Protein AF-A0A1D2U761-F1 (afdb_monomer_lite)

Foldseek 3Di:
DDQDFDDDPQKGWGADPPDPDPDAAPQKDWALAQPFDDDLVVLVAPFDKGKTFIARNVPRGTTIMIGTNDPVSSVSCVVPDDGD

Sequence (84 aa):
MVTHAFIAHGYTLYPSPHSAHRTVFEFHVFVPHPYALIDLPSFALQGRARLFAAHRVADGKMGQLVSFELEADRVRFEQRFTPD

pLDDT: mean 86.52, std 10.92, range [46.22, 95.5]

Secondary structure (DSSP, 8-state):
-----EEETTEEEE--TT----PPPSEEEEES-TT----GGGG--SS-EEEEEEEETTTTEEEEEEEESSHHHHHHHHHH----

Structure (mmCIF, N/CA/C/O backbone):
data_AF-A0A1D2U761-F1
#
_entry.id   AF-A0A1D2U761-F1
#
loop_
_atom_site.group_PDB
_atom_site.id
_atom_site.type_symbol
_atom_site.label_atom_id
_atom_site.label_alt_id
_atom_site.label_comp_id
_atom_site.label_asym_id
_atom_site.label_entity_id
_atom_site.label_seq_id
_atom_site.pdbx_PDB_ins_code
_atom_site.Cartn_x
_atom_site.Cartn_y
_atom_site.Cartn_z
_atom_site.occupancy
_atom_site.B_iso_or_equiv
_atom_site.auth_seq_id
_atom_site.auth_comp_id
_atom_site.auth_asym_id
_atom_site.auth_atom_id
_atom_site.pdbx_PDB_model_num
ATOM 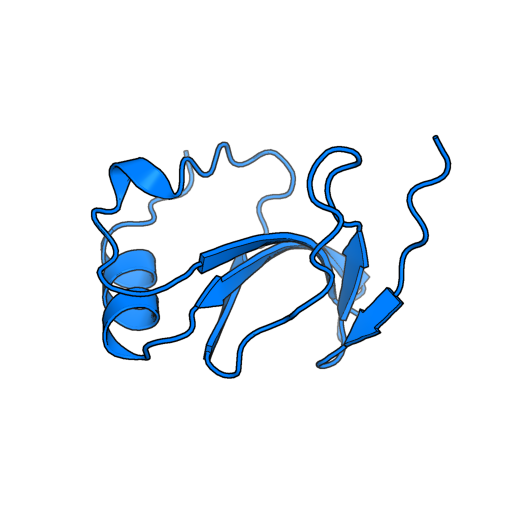1 N N . MET A 1 1 ? 16.205 16.350 -9.274 1.00 46.22 1 MET A N 1
ATOM 2 C CA . MET A 1 1 ? 16.557 15.439 -8.162 1.00 46.22 1 MET A CA 1
ATOM 3 C C . MET A 1 1 ? 16.334 14.017 -8.654 1.00 46.22 1 MET A C 1
ATOM 5 O O . MET A 1 1 ? 15.259 13.758 -9.176 1.00 46.22 1 MET A O 1
ATOM 9 N N . VAL A 1 2 ? 17.340 13.137 -8.598 1.00 50.06 2 VAL A N 1
ATOM 10 C CA . VAL A 1 2 ? 17.192 11.741 -9.049 1.00 50.06 2 VAL A CA 1
ATOM 11 C C . VAL A 1 2 ? 16.445 10.959 -7.971 1.00 50.06 2 VAL A C 1
ATOM 13 O O . VAL A 1 2 ? 16.982 10.683 -6.899 1.00 50.06 2 VAL A O 1
ATOM 16 N N . THR A 1 3 ? 15.199 10.597 -8.253 1.00 59.16 3 THR A N 1
ATOM 17 C CA . THR A 1 3 ? 14.488 9.569 -7.493 1.00 59.16 3 THR A CA 1
ATOM 18 C C . THR A 1 3 ? 15.128 8.221 -7.821 1.00 59.16 3 THR A C 1
ATOM 20 O O . THR A 1 3 ? 14.954 7.709 -8.923 1.00 59.16 3 THR A O 1
ATOM 23 N N . HIS A 1 4 ? 15.885 7.634 -6.889 1.00 76.56 4 HIS A N 1
ATOM 24 C CA . HIS A 1 4 ? 16.337 6.250 -7.048 1.00 76.56 4 HIS A CA 1
ATOM 25 C C . HIS A 1 4 ? 15.183 5.309 -6.719 1.00 76.56 4 HIS A C 1
ATOM 27 O O . HIS A 1 4 ? 14.694 5.296 -5.585 1.00 76.56 4 HIS A O 1
ATOM 33 N N . ALA A 1 5 ? 14.784 4.517 -7.709 1.00 85.94 5 ALA A N 1
ATOM 34 C CA . ALA A 1 5 ? 13.914 3.378 -7.488 1.00 85.94 5 ALA A CA 1
ATOM 35 C C . ALA A 1 5 ? 14.615 2.342 -6.597 1.00 85.94 5 ALA A C 1
ATOM 37 O O . ALA A 1 5 ? 15.843 2.217 -6.624 1.00 85.94 5 ALA A O 1
ATOM 38 N N . PHE A 1 6 ? 13.845 1.596 -5.816 1.00 89.31 6 PHE A N 1
ATOM 39 C CA . PHE A 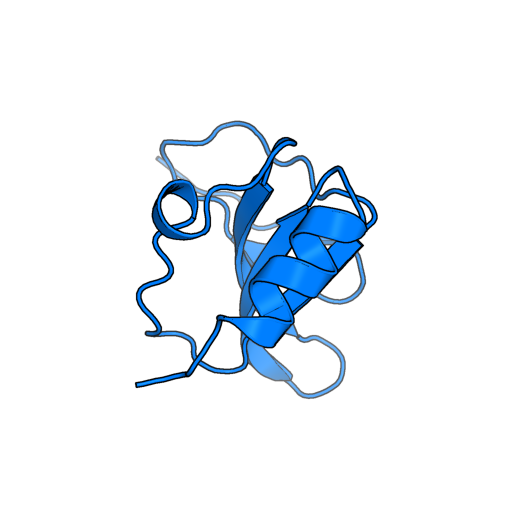1 6 ? 14.354 0.493 -5.004 1.00 89.31 6 PHE A CA 1
ATOM 40 C C . PHE A 1 6 ? 13.383 -0.683 -5.052 1.00 89.31 6 PHE A C 1
ATOM 42 O O . PHE A 1 6 ? 12.201 -0.502 -5.330 1.00 89.31 6 PHE A O 1
ATOM 49 N N . ILE A 1 7 ? 13.883 -1.893 -4.819 1.00 90.12 7 ILE A N 1
ATOM 50 C CA . ILE A 1 7 ? 13.070 -3.110 -4.877 1.00 90.12 7 ILE A CA 1
ATOM 51 C C . ILE A 1 7 ? 12.712 -3.529 -3.453 1.00 90.12 7 ILE A C 1
ATOM 53 O O . ILE A 1 7 ? 13.596 -3.639 -2.606 1.00 90.12 7 ILE A O 1
ATOM 57 N N . ALA A 1 8 ? 11.429 -3.768 -3.193 1.00 89.94 8 ALA A N 1
ATOM 58 C CA . ALA A 1 8 ? 10.934 -4.273 -1.916 1.00 89.94 8 ALA A CA 1
ATOM 59 C C . ALA A 1 8 ? 9.648 -5.080 -2.128 1.00 89.94 8 ALA A C 1
ATOM 61 O O . ALA A 1 8 ? 8.835 -4.727 -2.977 1.00 89.94 8 ALA A O 1
ATOM 62 N N . HIS A 1 9 ? 9.457 -6.163 -1.367 1.00 88.69 9 HIS A N 1
ATOM 63 C CA . HIS A 1 9 ? 8.239 -6.995 -1.388 1.00 88.69 9 HIS A CA 1
ATOM 64 C C . HIS A 1 9 ? 7.800 -7.484 -2.788 1.00 88.69 9 HIS A C 1
ATOM 66 O O . HIS A 1 9 ? 6.619 -7.702 -3.030 1.00 88.69 9 HIS A O 1
ATOM 72 N N . GLY A 1 10 ? 8.740 -7.654 -3.728 1.00 90.00 10 GLY A N 1
ATOM 73 C CA . GLY A 1 10 ? 8.426 -8.046 -5.111 1.00 90.00 10 GLY A CA 1
ATOM 74 C C . GLY A 1 10 ? 7.935 -6.899 -6.004 1.00 90.00 10 GLY A C 1
ATOM 75 O O . GLY A 1 10 ? 7.401 -7.148 -7.086 1.00 90.00 10 GLY A O 1
ATOM 76 N N . TYR A 1 11 ? 8.133 -5.651 -5.578 1.00 92.81 11 TYR A N 1
ATOM 77 C CA . TYR A 1 11 ? 7.822 -4.448 -6.340 1.00 92.81 11 TYR A CA 1
ATOM 78 C C . TYR A 1 11 ? 9.079 -3.615 -6.576 1.00 92.81 11 TYR A C 1
ATOM 80 O O . TYR A 1 11 ? 9.900 -3.455 -5.673 1.00 92.81 11 TYR A O 1
ATOM 88 N N . THR A 1 12 ? 9.199 -3.016 -7.758 1.00 93.06 12 THR A N 1
ATOM 89 C CA . THR A 1 12 ? 10.093 -1.870 -7.961 1.00 93.06 12 THR A CA 1
ATOM 90 C C . THR A 1 12 ? 9.325 -0.609 -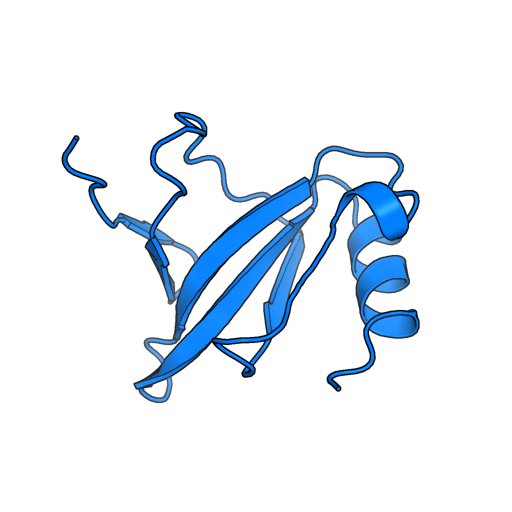7.591 1.00 93.06 12 THR A C 1
ATOM 92 O O . THR A 1 12 ? 8.321 -0.289 -8.225 1.00 93.06 12 THR A O 1
ATOM 95 N N . LEU A 1 13 ? 9.774 0.085 -6.549 1.00 92.00 13 LEU A N 1
ATOM 96 C CA . LEU A 1 13 ? 9.116 1.247 -5.966 1.00 92.00 13 LEU A CA 1
ATOM 97 C C . LEU A 1 13 ? 9.834 2.535 -6.335 1.00 92.00 13 LEU A C 1
ATOM 99 O O . LEU A 1 13 ? 11.061 2.632 -6.260 1.00 92.00 13 LEU A O 1
ATOM 103 N N . TYR A 1 14 ? 9.041 3.545 -6.670 1.00 88.38 14 TYR A N 1
ATOM 104 C CA . TYR A 1 14 ? 9.493 4.872 -7.057 1.00 88.38 14 TYR A CA 1
ATOM 105 C C . TYR A 1 14 ? 8.958 5.878 -6.027 1.00 88.38 14 TYR A C 1
ATOM 107 O O . TYR A 1 14 ? 7.768 6.208 -6.048 1.00 88.38 14 TYR A O 1
ATOM 115 N N . PRO A 1 15 ? 9.796 6.332 -5.076 1.00 82.38 15 PRO A N 1
ATOM 116 C CA . PRO A 1 15 ? 9.369 7.286 -4.060 1.00 82.38 15 PRO A CA 1
ATOM 117 C C . PRO A 1 15 ? 9.179 8.687 -4.647 1.00 82.38 15 PRO A C 1
ATOM 119 O O . PRO A 1 15 ? 9.913 9.116 -5.537 1.00 82.38 15 PRO A O 1
ATOM 122 N N . SER A 1 16 ? 8.219 9.440 -4.116 1.00 73.19 16 SER A N 1
ATOM 123 C CA . SER A 1 16 ? 8.047 10.842 -4.501 1.00 73.19 16 SER A CA 1
ATOM 124 C C . SER A 1 16 ? 9.307 11.653 -4.165 1.00 73.19 16 SER A C 1
ATOM 126 O O . SER A 1 16 ? 9.856 11.491 -3.073 1.00 73.19 16 SER A O 1
ATOM 128 N N . PRO A 1 17 ? 9.748 12.579 -5.039 1.00 65.81 17 PRO A N 1
ATOM 129 C CA . PRO A 1 17 ? 10.991 13.340 -4.858 1.00 65.81 17 PRO A CA 1
ATOM 130 C C . PRO A 1 17 ? 11.024 14.176 -3.568 1.00 65.81 17 PRO A C 1
ATOM 132 O O . PRO A 1 17 ? 12.097 14.494 -3.068 1.00 65.81 17 PRO A O 1
ATOM 135 N N . HIS A 1 18 ? 9.855 14.493 -3.005 1.00 62.94 18 HIS A N 1
ATOM 136 C CA . HIS A 1 18 ? 9.708 15.248 -1.758 1.00 62.94 18 HIS A CA 1
ATOM 137 C C . HIS A 1 18 ? 9.667 14.374 -0.495 1.00 62.94 18 HIS A C 1
ATOM 139 O O . HIS A 1 18 ? 9.785 14.890 0.612 1.00 62.94 18 HIS A O 1
ATOM 145 N N . SER A 1 19 ? 9.498 13.056 -0.629 1.00 58.69 19 SER A N 1
ATOM 146 C CA . SER A 1 19 ? 9.458 12.123 0.500 1.00 58.69 19 SER A CA 1
ATOM 147 C C . SER A 1 19 ? 10.740 11.300 0.523 1.00 58.69 19 SER A C 1
ATOM 149 O O . SER A 1 19 ? 10.836 10.244 -0.092 1.00 58.69 19 SER A O 1
ATOM 151 N N . ALA A 1 20 ? 11.736 11.774 1.275 1.00 57.47 20 ALA A N 1
ATOM 152 C CA . ALA A 1 20 ? 12.996 11.056 1.497 1.00 57.47 20 ALA A CA 1
ATOM 153 C C . ALA A 1 20 ? 12.815 9.722 2.257 1.00 57.47 20 ALA A C 1
ATOM 155 O O . ALA A 1 20 ? 13.737 8.910 2.335 1.00 57.47 20 ALA A O 1
ATOM 156 N N . HIS A 1 21 ? 11.627 9.478 2.814 1.00 66.31 21 HIS A N 1
ATOM 157 C CA . HIS A 1 21 ? 11.300 8.258 3.538 1.00 66.31 21 HIS A CA 1
ATOM 158 C C . HIS A 1 21 ? 10.994 7.112 2.566 1.00 66.31 21 HIS A C 1
ATOM 160 O O . HIS A 1 21 ? 9.883 6.993 2.057 1.00 66.31 21 HIS A O 1
ATOM 166 N N . ARG A 1 22 ? 11.988 6.244 2.350 1.00 77.44 22 ARG A N 1
ATOM 167 C CA . ARG A 1 22 ? 11.883 4.994 1.567 1.00 77.44 22 ARG A CA 1
ATOM 168 C C . ARG A 1 22 ? 11.376 3.803 2.389 1.00 77.44 22 ARG A C 1
ATOM 170 O O . ARG A 1 22 ? 11.602 2.654 2.027 1.00 77.44 22 ARG A O 1
ATOM 177 N N . THR A 1 23 ? 10.744 4.068 3.526 1.00 86.50 23 THR A N 1
ATOM 178 C CA . THR A 1 23 ? 10.235 3.021 4.413 1.00 86.50 23 THR A CA 1
ATOM 179 C C . THR A 1 23 ? 8.945 2.460 3.838 1.00 86.50 23 THR A C 1
ATOM 181 O O . THR A 1 23 ? 7.963 3.188 3.702 1.00 86.50 23 THR A O 1
ATOM 184 N N . VAL A 1 24 ? 8.965 1.171 3.517 1.00 89.88 24 VAL A N 1
ATOM 185 C CA . VAL A 1 24 ? 7.771 0.386 3.204 1.00 89.88 24 VAL A CA 1
ATOM 186 C C . VAL A 1 24 ? 7.355 -0.307 4.490 1.00 89.88 24 VAL A C 1
ATOM 188 O O . VAL A 1 24 ? 8.184 -0.941 5.141 1.00 89.88 24 VAL A O 1
ATOM 191 N N . PHE A 1 25 ? 6.103 -0.123 4.891 1.00 92.00 25 PHE A N 1
ATOM 192 C CA . PHE A 1 25 ? 5.567 -0.783 6.076 1.00 92.00 25 PHE A CA 1
ATOM 193 C C . PHE A 1 25 ? 5.136 -2.226 5.785 1.00 92.00 25 PHE A C 1
ATOM 195 O O . PHE A 1 25 ? 4.975 -2.615 4.628 1.00 92.00 25 PHE A O 1
ATOM 202 N N . GLU A 1 26 ? 4.936 -3.002 6.852 1.00 91.56 26 GLU A N 1
ATOM 203 C CA . GLU A 1 26 ? 4.551 -4.415 6.793 1.00 91.56 26 GLU A CA 1
ATOM 204 C C . GLU A 1 26 ? 3.262 -4.628 5.990 1.00 91.56 26 GLU A C 1
ATOM 206 O O . GLU A 1 26 ? 3.235 -5.415 5.039 1.00 91.56 26 GLU A O 1
ATOM 211 N N . PHE A 1 27 ? 2.214 -3.868 6.312 1.00 94.94 27 PHE A N 1
ATOM 212 C CA . PHE A 1 27 ? 0.932 -3.955 5.626 1.00 94.94 27 PHE A CA 1
ATOM 213 C C . PHE A 1 27 ? 0.968 -3.119 4.354 1.00 94.94 27 PHE A C 1
ATOM 215 O O . PHE A 1 27 ? 1.281 -1.933 4.387 1.00 94.94 27 PHE A O 1
ATOM 222 N N . HIS A 1 28 ? 0.636 -3.715 3.214 1.00 94.06 28 HIS A N 1
ATOM 223 C CA . HIS A 1 28 ? 0.650 -3.008 1.941 1.00 94.06 28 HIS A CA 1
ATOM 224 C C . HIS A 1 28 ? -0.404 -3.542 0.974 1.00 94.06 28 HIS A C 1
ATOM 226 O O . HIS A 1 28 ? -0.774 -4.713 1.021 1.00 94.06 28 HIS A O 1
ATOM 232 N N . VAL A 1 29 ? -0.879 -2.665 0.093 1.00 94.25 29 VAL A N 1
ATOM 233 C CA . VAL A 1 29 ? -1.902 -2.943 -0.919 1.00 94.25 29 VAL A CA 1
ATOM 234 C C . VAL A 1 29 ? -1.392 -2.452 -2.261 1.00 94.25 29 VAL A C 1
ATOM 236 O O . VAL A 1 29 ? -0.995 -1.292 -2.406 1.00 94.25 29 VAL A O 1
ATOM 239 N N . PHE A 1 30 ? -1.402 -3.344 -3.249 1.00 93.75 30 PHE A N 1
ATOM 240 C CA . PHE A 1 30 ? -1.105 -2.990 -4.629 1.00 93.75 30 PHE A CA 1
ATOM 241 C C . PHE A 1 30 ? -2.382 -2.542 -5.334 1.00 93.75 30 PHE A C 1
ATOM 243 O O . PHE A 1 30 ? -3.345 -3.298 -5.440 1.00 93.75 30 PHE A O 1
ATOM 250 N N . VAL A 1 31 ? -2.354 -1.323 -5.854 1.00 92.69 31 VAL A N 1
ATOM 251 C CA . VAL A 1 31 ? -3.431 -0.711 -6.618 1.00 92.69 31 VAL A CA 1
ATOM 252 C C . VAL A 1 31 ? -3.048 -0.766 -8.101 1.00 92.69 31 VAL A C 1
ATOM 254 O O . VAL A 1 31 ? -2.159 -0.021 -8.524 1.00 92.69 31 VAL A O 1
ATOM 257 N N . PRO A 1 32 ? -3.690 -1.616 -8.926 1.00 92.00 32 PRO A N 1
ATOM 258 C CA . PRO A 1 32 ? -3.373 -1.777 -10.350 1.00 92.00 32 PRO A CA 1
ATOM 259 C C . PRO A 1 32 ? -3.912 -0.624 -11.223 1.00 92.00 32 PRO A C 1
ATOM 261 O O . PRO A 1 32 ? -4.305 -0.838 -12.366 1.00 92.00 32 PRO A O 1
ATOM 264 N N . HIS A 1 33 ? -3.940 0.595 -10.684 1.00 87.75 33 HIS A N 1
ATOM 265 C CA . HIS A 1 33 ? -4.416 1.808 -11.342 1.00 87.75 33 HIS A CA 1
ATOM 266 C C . HIS A 1 33 ? -3.308 2.868 -11.247 1.00 87.75 33 HIS A C 1
ATOM 268 O O . HIS A 1 33 ? -3.253 3.613 -10.272 1.00 87.75 33 HIS A O 1
ATOM 274 N N . PRO A 1 34 ? -2.377 2.931 -12.217 1.00 84.06 34 PRO A N 1
ATOM 275 C CA . PRO A 1 34 ? -1.187 3.783 -12.115 1.00 84.06 34 PRO A CA 1
ATOM 276 C C . PRO A 1 34 ? -1.505 5.282 -12.035 1.00 84.06 34 PRO A C 1
ATOM 278 O O . PRO A 1 34 ? -0.708 6.045 -11.494 1.00 84.06 34 PRO A O 1
ATOM 281 N N . TYR A 1 35 ? -2.666 5.694 -12.547 1.00 83.31 35 TYR A N 1
ATOM 282 C CA . TYR A 1 35 ? -3.134 7.080 -12.542 1.00 83.31 35 TYR A CA 1
ATOM 283 C C . TYR A 1 35 ? -4.201 7.361 -11.478 1.00 83.31 35 TYR A C 1
ATOM 285 O O . TYR A 1 35 ? -4.756 8.456 -11.469 1.00 83.31 35 TYR A O 1
ATOM 293 N N . ALA A 1 36 ? -4.495 6.405 -10.586 1.00 85.75 36 ALA A N 1
ATOM 294 C CA . ALA A 1 36 ? -5.428 6.659 -9.497 1.00 85.75 36 ALA A CA 1
ATOM 295 C C . ALA A 1 36 ? -4.888 7.778 -8.594 1.00 85.75 36 ALA A C 1
ATOM 297 O O . ALA A 1 36 ? -3.730 7.776 -8.160 1.00 85.75 36 ALA A O 1
ATOM 298 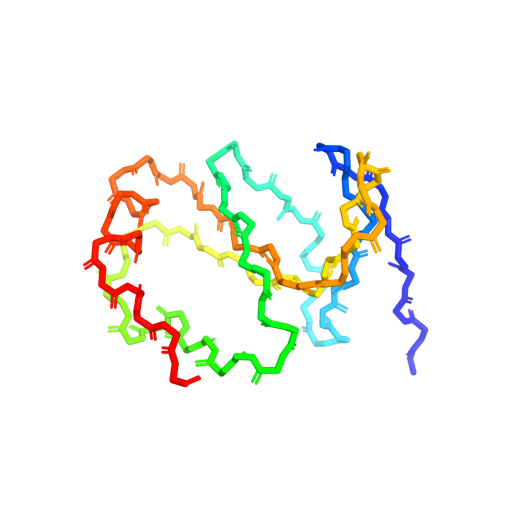N N . LEU A 1 37 ? -5.744 8.758 -8.316 1.00 84.88 37 LEU A N 1
ATOM 299 C CA . LEU A 1 37 ? -5.445 9.821 -7.369 1.00 84.88 37 LEU A CA 1
ATOM 300 C C . LEU A 1 37 ? -5.783 9.323 -5.965 1.00 84.88 37 LEU A C 1
ATOM 302 O O . LEU A 1 37 ? -6.931 9.355 -5.533 1.00 84.88 37 LEU A O 1
ATOM 306 N N . ILE A 1 38 ? -4.765 8.837 -5.257 1.00 87.06 38 ILE A N 1
ATOM 307 C CA . ILE A 1 38 ? -4.901 8.375 -3.876 1.00 87.06 38 ILE A CA 1
ATOM 308 C C . ILE A 1 38 ? -4.501 9.506 -2.930 1.00 87.06 38 ILE A C 1
ATOM 310 O O . ILE A 1 38 ? -3.316 9.742 -2.690 1.00 87.06 38 ILE A O 1
ATOM 314 N N . ASP A 1 39 ? -5.496 10.172 -2.350 1.00 87.25 39 ASP A N 1
ATOM 315 C CA . ASP A 1 39 ? -5.280 11.106 -1.247 1.00 87.25 39 ASP A CA 1
ATOM 316 C C . ASP A 1 39 ? -5.317 10.361 0.096 1.00 87.25 39 ASP A C 1
ATOM 318 O O . ASP A 1 39 ? -6.380 10.128 0.667 1.00 87.25 39 ASP A O 1
ATOM 322 N N . LEU A 1 40 ? -4.148 9.950 0.602 1.00 86.19 40 LEU A N 1
ATOM 323 C CA . LEU A 1 40 ? -4.042 9.214 1.874 1.00 86.19 40 LEU A CA 1
ATOM 324 C C . LEU A 1 40 ? -4.713 9.919 3.073 1.00 86.19 40 LEU A C 1
ATOM 326 O O . LEU A 1 40 ? -5.379 9.225 3.846 1.00 86.19 40 LEU A O 1
ATOM 330 N N . PRO A 1 41 ? -4.586 11.253 3.254 1.00 85.94 41 PRO A N 1
ATOM 331 C CA . PRO A 1 41 ? -5.264 11.972 4.334 1.00 85.94 41 PRO A CA 1
ATOM 332 C C . PRO A 1 41 ? -6.789 11.792 4.340 1.00 85.94 41 PRO A C 1
ATOM 334 O O . PRO A 1 41 ? -7.378 11.657 5.415 1.00 85.94 41 PRO A O 1
ATOM 337 N N . SER A 1 42 ? -7.429 11.703 3.169 1.00 87.88 42 SER A N 1
ATOM 338 C CA . SER A 1 42 ? -8.883 11.508 3.049 1.00 87.88 42 SER A CA 1
ATOM 339 C C . SER A 1 42 ? -9.391 10.183 3.632 1.00 87.88 42 SER A C 1
ATOM 341 O O . SER A 1 42 ? -10.569 10.066 3.979 1.00 87.88 42 SER A O 1
ATOM 343 N N . PHE A 1 43 ? -8.529 9.177 3.815 1.00 87.44 43 PHE A N 1
ATOM 344 C CA . PHE A 1 43 ? -8.932 7.885 4.384 1.00 87.44 43 PHE A CA 1
ATOM 345 C C . PHE A 1 43 ? -9.029 7.891 5.918 1.00 87.44 43 PHE A C 1
ATOM 347 O O . PHE A 1 43 ? -9.511 6.907 6.492 1.00 87.44 43 PHE A O 1
ATOM 354 N N . ALA A 1 44 ? -8.641 8.992 6.581 1.00 88.19 44 ALA A N 1
ATOM 355 C CA . ALA A 1 44 ? -8.611 9.130 8.041 1.00 88.19 44 ALA A CA 1
ATOM 356 C C . ALA A 1 44 ? -7.948 7.909 8.710 1.00 88.19 44 ALA A C 1
ATOM 358 O O . ALA A 1 44 ? -8.560 7.213 9.525 1.00 88.19 44 ALA A O 1
ATOM 359 N N . LEU A 1 45 ? -6.721 7.626 8.261 1.00 91.31 45 LEU A N 1
ATOM 360 C CA . LEU A 1 45 ? -5.851 6.565 8.766 1.00 91.31 45 LEU A CA 1
ATOM 361 C C . LEU A 1 45 ? -5.289 6.968 10.137 1.00 91.31 45 LEU A C 1
ATOM 363 O O . LEU A 1 45 ? -5.039 8.150 10.376 1.00 91.31 45 LEU A O 1
ATOM 367 N N . GLN A 1 46 ? -5.110 6.004 11.037 1.00 92.00 46 GLN A N 1
ATOM 368 C CA . GLN A 1 46 ? -4.625 6.254 12.401 1.00 92.00 46 GLN A CA 1
ATOM 369 C C . GLN A 1 46 ? -3.096 6.250 12.488 1.00 92.00 46 GLN A C 1
ATOM 371 O O . GLN A 1 46 ? -2.504 7.038 13.225 1.00 92.00 46 GLN A O 1
ATOM 376 N N . GLY A 1 47 ? -2.460 5.349 11.748 1.00 91.00 47 GLY A N 1
ATOM 377 C CA . GLY A 1 47 ? -1.020 5.185 11.672 1.00 91.00 47 GLY A CA 1
ATOM 378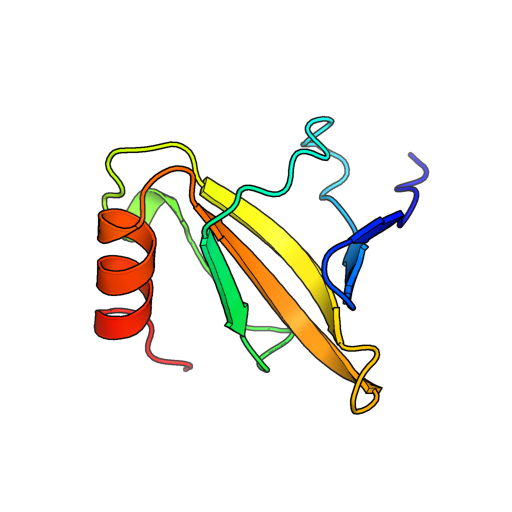 C C . GLY A 1 47 ? -0.399 5.937 10.501 1.00 91.00 47 GLY A C 1
ATOM 379 O O . GLY A 1 47 ? -1.032 6.708 9.775 1.00 91.00 47 GLY A O 1
ATOM 380 N N . ARG A 1 48 ? 0.898 5.696 10.299 1.00 91.31 48 ARG A N 1
ATOM 381 C CA . ARG A 1 48 ? 1.613 6.227 9.139 1.00 91.31 48 ARG A CA 1
ATOM 382 C C . ARG A 1 48 ? 1.283 5.396 7.907 1.00 91.31 48 ARG A C 1
ATOM 384 O O . ARG A 1 48 ? 1.314 4.169 7.941 1.00 91.31 48 ARG A O 1
ATOM 391 N N . ALA A 1 49 ? 1.049 6.084 6.797 1.00 91.62 49 ALA A N 1
ATOM 392 C CA . ALA A 1 49 ? 0.914 5.469 5.488 1.00 91.62 49 ALA A CA 1
ATOM 393 C C . ALA A 1 49 ? 1.846 6.143 4.480 1.00 91.62 49 ALA A C 1
ATOM 395 O O . ALA A 1 49 ? 2.190 7.322 4.611 1.00 91.62 49 ALA A O 1
ATOM 396 N N . ARG A 1 50 ? 2.283 5.384 3.476 1.00 90.62 50 ARG A N 1
ATOM 397 C CA . ARG A 1 50 ? 3.127 5.872 2.380 1.00 90.62 50 ARG A CA 1
ATOM 398 C C . ARG A 1 50 ? 2.610 5.349 1.055 1.00 90.62 50 ARG A C 1
ATOM 400 O O . ARG A 1 50 ? 2.284 4.172 0.943 1.00 90.62 50 ARG A O 1
ATOM 407 N N . LEU A 1 51 ? 2.593 6.234 0.067 1.00 90.19 51 LEU A N 1
ATOM 408 C CA . LEU A 1 51 ? 2.232 5.940 -1.311 1.00 90.19 51 LEU A CA 1
ATOM 409 C C . LEU A 1 51 ? 3.500 5.932 -2.165 1.00 90.19 51 LEU A C 1
ATOM 411 O O . LEU A 1 51 ? 4.312 6.856 -2.092 1.00 90.19 51 LEU A O 1
ATOM 415 N N . PHE A 1 52 ? 3.632 4.908 -2.995 1.00 90.69 52 PHE A N 1
ATOM 416 C CA . PHE A 1 52 ? 4.704 4.766 -3.968 1.00 90.69 52 PHE A CA 1
ATOM 417 C C . PHE A 1 52 ? 4.098 4.463 -5.334 1.00 90.69 52 PHE A C 1
ATOM 419 O O . PHE A 1 52 ? 3.139 3.699 -5.428 1.00 90.69 52 PHE A O 1
ATOM 426 N N . ALA A 1 53 ? 4.686 4.990 -6.405 1.00 90.94 53 ALA A N 1
ATOM 427 C CA . ALA A 1 53 ? 4.479 4.368 -7.708 1.00 90.94 53 ALA A CA 1
ATOM 428 C C . ALA A 1 53 ? 5.209 3.018 -7.704 1.00 90.94 53 ALA A C 1
ATOM 430 O O . ALA A 1 53 ? 6.307 2.905 -7.150 1.00 90.94 53 ALA A O 1
ATOM 431 N N . ALA A 1 54 ? 4.585 1.988 -8.267 1.00 93.38 54 ALA A N 1
ATOM 432 C CA . ALA A 1 54 ? 5.053 0.619 -8.138 1.00 93.38 54 ALA A CA 1
ATOM 433 C C . ALA A 1 54 ? 4.951 -0.149 -9.454 1.00 93.38 54 ALA A C 1
ATOM 435 O O . ALA A 1 54 ? 3.966 -0.061 -10.184 1.00 93.38 54 ALA A O 1
ATOM 436 N N . HIS A 1 55 ? 5.961 -0.966 -9.710 1.00 93.56 55 HIS A N 1
ATOM 437 C CA . HIS A 1 55 ? 5.942 -2.003 -10.729 1.00 93.56 55 HIS A CA 1
ATOM 438 C C . HIS A 1 55 ? 5.944 -3.362 -10.043 1.00 93.56 55 HIS A C 1
ATOM 440 O O . HIS A 1 55 ? 6.886 -3.678 -9.316 1.00 93.56 55 HIS A O 1
ATOM 446 N N . ARG A 1 56 ? 4.905 -4.166 -10.264 1.00 93.88 56 ARG A N 1
ATOM 447 C CA . ARG A 1 56 ? 4.809 -5.518 -9.716 1.00 93.88 56 ARG A CA 1
ATOM 448 C C . ARG A 1 56 ? 5.643 -6.476 -10.560 1.00 93.88 56 ARG A C 1
ATOM 450 O O . ARG A 1 56 ? 5.336 -6.712 -11.722 1.00 93.88 56 ARG A O 1
ATOM 457 N N . VAL A 1 57 ? 6.688 -7.046 -9.959 1.00 91.62 57 VAL A N 1
ATOM 458 C CA . VAL A 1 57 ? 7.643 -7.922 -10.662 1.00 91.62 57 VAL A CA 1
ATOM 459 C C . VAL A 1 57 ? 6.992 -9.241 -11.089 1.00 91.62 57 VAL A C 1
ATOM 461 O O . VAL A 1 57 ? 7.381 -9.810 -12.102 1.00 91.62 57 VAL A O 1
ATOM 464 N N . ALA A 1 58 ? 5.982 -9.710 -10.349 1.00 90.06 58 ALA A N 1
ATOM 465 C CA . ALA A 1 58 ? 5.329 -10.996 -10.598 1.00 90.06 58 ALA A CA 1
ATOM 466 C C . ALA A 1 58 ? 4.627 -11.090 -11.965 1.00 90.06 58 ALA A C 1
ATOM 468 O O . ALA A 1 58 ? 4.609 -12.155 -12.571 1.00 90.06 58 ALA A O 1
ATOM 469 N N . ASP A 1 59 ? 4.035 -9.996 -12.444 1.00 91.19 59 ASP A N 1
ATOM 470 C CA . ASP A 1 59 ? 3.218 -9.971 -13.664 1.00 91.19 59 ASP A CA 1
ATOM 471 C C . ASP A 1 59 ? 3.456 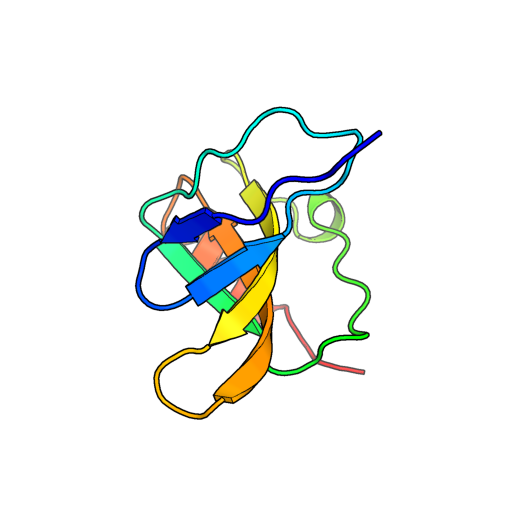-8.730 -14.538 1.00 91.19 59 ASP A C 1
ATOM 473 O O . ASP A 1 59 ? 2.725 -8.492 -15.498 1.00 91.19 59 ASP A O 1
ATOM 477 N N . GLY A 1 60 ? 4.469 -7.925 -14.215 1.00 89.94 60 GLY A N 1
ATOM 478 C CA . GLY A 1 60 ? 4.871 -6.766 -15.009 1.00 89.94 60 GLY A CA 1
ATOM 479 C C . GLY A 1 60 ? 3.920 -5.568 -14.924 1.00 89.94 60 GLY A C 1
ATOM 480 O O . GLY A 1 60 ? 4.035 -4.636 -15.721 1.00 89.94 60 GLY A O 1
ATOM 481 N N . LYS A 1 61 ? 2.947 -5.569 -14.001 1.00 92.25 61 LYS A N 1
ATOM 482 C CA . LYS A 1 61 ? 1.932 -4.508 -13.941 1.00 92.25 61 LYS A CA 1
ATOM 483 C C . LYS A 1 61 ? 2.465 -3.233 -13.302 1.00 92.25 61 LYS A C 1
ATOM 485 O O . LYS A 1 61 ? 3.054 -3.253 -12.221 1.00 92.25 61 LYS A O 1
ATOM 490 N N . MET A 1 62 ? 2.188 -2.111 -13.960 1.00 93.25 62 MET A N 1
ATOM 491 C CA . MET A 1 62 ? 2.332 -0.773 -13.387 1.00 93.25 62 MET A CA 1
ATOM 492 C C . MET A 1 62 ? 1.135 -0.465 -12.492 1.00 93.25 62 MET A C 1
ATOM 494 O O . MET A 1 62 ? -0.006 -0.779 -12.829 1.00 93.25 62 MET A O 1
ATOM 498 N N . GLY A 1 63 ? 1.393 0.193 -11.374 1.00 93.62 63 GLY A N 1
ATOM 499 C CA . GLY A 1 63 ? 0.365 0.622 -10.447 1.00 93.62 63 GLY A CA 1
ATOM 500 C C . GLY A 1 63 ? 0.943 1.509 -9.359 1.00 93.62 63 GLY A C 1
ATOM 501 O O . GLY A 1 63 ? 1.990 2.143 -9.515 1.00 93.62 63 GLY A O 1
ATOM 502 N N . GLN A 1 64 ? 0.257 1.526 -8.231 1.00 92.50 64 GLN A N 1
ATOM 503 C CA . GLN A 1 64 ? 0.694 2.199 -7.021 1.00 92.50 64 GLN A CA 1
ATOM 504 C C . GLN A 1 64 ? 0.735 1.187 -5.877 1.00 92.50 64 GLN A C 1
ATOM 506 O O . GLN A 1 64 ? -0.066 0.257 -5.827 1.00 92.50 64 GLN A O 1
ATOM 511 N N . LEU A 1 65 ? 1.682 1.347 -4.958 1.00 93.19 65 LEU A N 1
ATOM 512 C CA . LEU A 1 65 ? 1.740 0.585 -3.718 1.00 93.19 65 LEU A CA 1
ATOM 513 C C . LEU A 1 65 ? 1.460 1.537 -2.564 1.00 93.19 65 LEU A C 1
ATOM 515 O O . LEU A 1 65 ? 2.197 2.506 -2.362 1.00 93.19 65 LEU A O 1
ATOM 519 N N . VAL A 1 66 ? 0.421 1.237 -1.794 1.00 92.88 66 VAL A N 1
ATOM 520 C CA . VAL A 1 66 ? 0.159 1.916 -0.528 1.00 92.88 66 VAL A CA 1
ATOM 521 C C . VAL A 1 66 ? 0.618 1.012 0.600 1.00 92.88 66 VAL A C 1
ATOM 523 O O . VAL A 1 66 ? 0.204 -0.139 0.666 1.00 92.88 66 VAL A O 1
ATOM 526 N N . SER A 1 67 ? 1.479 1.515 1.477 1.00 93.69 67 SER A N 1
ATOM 527 C CA . SER A 1 67 ? 1.929 0.802 2.677 1.00 93.69 67 SER A CA 1
ATOM 528 C C . SER A 1 67 ? 1.435 1.503 3.940 1.00 93.69 67 SER A C 1
ATOM 530 O O . SER A 1 67 ? 1.350 2.732 3.961 1.00 93.69 67 SER A O 1
ATOM 532 N N . PHE A 1 68 ? 1.138 0.728 4.979 1.00 94.56 68 PHE A N 1
ATOM 533 C CA . PHE A 1 68 ? 0.495 1.132 6.224 1.00 94.56 68 PHE A CA 1
ATOM 534 C C . PHE A 1 68 ? 1.229 0.529 7.418 1.00 94.56 68 PHE A C 1
ATOM 536 O O . PHE A 1 68 ? 1.563 -0.654 7.424 1.00 94.56 68 PHE A O 1
ATOM 543 N N . GLU A 1 69 ? 1.443 1.335 8.449 1.00 94.38 69 GLU A N 1
ATOM 544 C CA . GLU A 1 69 ? 2.011 0.876 9.718 1.00 94.38 69 GLU A CA 1
ATOM 545 C C . GLU A 1 69 ? 1.049 -0.054 10.475 1.00 94.38 69 GLU A C 1
ATOM 547 O O . GLU A 1 69 ? 1.490 -0.976 11.153 1.00 94.38 69 GLU A O 1
ATOM 552 N N . LEU A 1 70 ? -0.265 0.156 10.325 1.00 95.50 70 LEU A N 1
ATOM 553 C CA . LEU A 1 70 ? -1.312 -0.586 11.028 1.00 95.50 70 LEU A CA 1
ATOM 554 C C . LEU A 1 70 ? -2.160 -1.416 10.061 1.00 95.50 70 LEU A C 1
ATOM 556 O O . LEU A 1 70 ? -2.604 -0.924 9.021 1.00 95.50 70 LEU A O 1
ATOM 560 N N . GLU A 1 71 ? -2.489 -2.649 10.450 1.00 95.00 71 GLU A N 1
ATOM 561 C CA . GLU A 1 71 ? -3.378 -3.501 9.654 1.00 95.00 71 GLU A CA 1
ATOM 562 C C . GLU A 1 71 ? -4.786 -2.908 9.523 1.00 95.00 71 GLU A C 1
ATOM 564 O O . GLU A 1 71 ? -5.401 -2.976 8.460 1.00 95.00 71 GLU A O 1
ATOM 569 N N . ALA A 1 72 ? -5.296 -2.279 10.585 1.00 94.75 72 ALA A N 1
ATOM 570 C CA . ALA A 1 72 ? -6.618 -1.659 10.574 1.00 94.75 72 ALA A CA 1
ATOM 571 C C . ALA A 1 72 ? -6.743 -0.572 9.489 1.00 94.75 72 ALA A C 1
ATOM 573 O O . ALA A 1 72 ? -7.798 -0.431 8.869 1.00 94.75 72 ALA A O 1
ATOM 574 N N . ASP A 1 73 ? -5.656 0.157 9.222 1.00 94.88 73 ASP A N 1
ATOM 575 C CA . ASP A 1 73 ? -5.599 1.176 8.173 1.00 94.88 73 ASP A CA 1
ATOM 576 C C . ASP A 1 73 ? -5.572 0.555 6.776 1.00 94.88 73 ASP A C 1
ATOM 578 O O . ASP A 1 73 ? -6.256 1.054 5.882 1.00 94.88 73 ASP A O 1
ATOM 582 N N . ARG A 1 74 ? -4.860 -0.570 6.604 1.00 95.31 74 ARG A N 1
ATOM 583 C CA . ARG A 1 74 ? -4.899 -1.371 5.371 1.00 95.31 74 ARG A CA 1
ATOM 584 C C . ARG A 1 74 ? -6.332 -1.791 5.047 1.00 95.31 74 ARG A C 1
ATOM 586 O O . ARG A 1 74 ? -6.822 -1.510 3.957 1.00 95.31 74 ARG A O 1
ATOM 593 N N . VAL A 1 75 ? -7.016 -2.408 6.012 1.00 94.38 75 VAL A N 1
ATOM 594 C CA . VAL A 1 75 ? -8.400 -2.882 5.845 1.00 94.38 75 VAL A CA 1
ATOM 595 C C . VAL A 1 75 ? -9.340 -1.717 5.536 1.00 94.38 75 VAL A C 1
ATOM 597 O O . VAL A 1 75 ? -10.176 -1.807 4.638 1.00 94.38 75 VAL A O 1
ATOM 600 N N . ARG A 1 76 ? -9.190 -0.594 6.245 1.00 93.75 76 ARG A N 1
ATOM 601 C CA . ARG A 1 76 ? -9.988 0.614 6.011 1.00 93.75 76 ARG A CA 1
ATOM 602 C C . ARG A 1 76 ? -9.764 1.197 4.620 1.00 93.75 76 ARG A C 1
ATOM 604 O O . ARG A 1 76 ? -10.727 1.649 4.003 1.00 93.75 76 ARG A O 1
ATOM 611 N N . PHE A 1 77 ? -8.521 1.212 4.146 1.00 93.75 77 PHE A N 1
ATOM 612 C CA . PHE A 1 77 ? -8.201 1.637 2.792 1.00 93.75 77 PHE A CA 1
ATOM 613 C C . PHE A 1 77 ? -8.875 0.724 1.769 1.00 93.75 77 PHE A C 1
ATOM 615 O O . PHE A 1 77 ? -9.612 1.226 0.933 1.00 93.75 77 PHE A O 1
ATOM 622 N N . GLU A 1 78 ? -8.724 -0.597 1.877 1.00 91.44 78 GLU A N 1
ATOM 623 C CA . GLU A 1 78 ? -9.334 -1.547 0.932 1.00 91.44 78 GLU A CA 1
ATOM 624 C C . GLU A 1 78 ? -10.864 -1.461 0.886 1.00 91.44 78 GLU A C 1
ATOM 626 O O . GLU A 1 78 ? -11.453 -1.596 -0.180 1.00 91.44 78 GLU A O 1
ATOM 631 N N . GLN A 1 79 ? -11.518 -1.188 2.017 1.00 91.56 79 GLN A N 1
ATOM 632 C CA . GLN A 1 79 ? -12.976 -1.020 2.072 1.00 91.56 79 GLN A CA 1
ATOM 633 C C . GLN A 1 79 ? -13.476 0.279 1.432 1.00 91.56 79 GLN A C 1
ATOM 635 O O . GLN A 1 79 ? -14.634 0.358 1.030 1.00 91.56 79 GLN A O 1
ATOM 640 N N . ARG A 1 80 ? -12.644 1.324 1.418 1.00 89.25 80 ARG A N 1
ATOM 641 C CA . ARG A 1 80 ? -13.024 2.674 0.970 1.00 89.25 80 ARG A CA 1
ATOM 642 C C . ARG A 1 80 ? -12.473 3.024 -0.400 1.00 89.25 80 ARG A C 1
ATOM 644 O O . ARG A 1 80 ? -12.951 3.971 -1.016 1.00 89.25 80 ARG A O 1
ATOM 651 N N . PHE A 1 81 ? -11.431 2.329 -0.831 1.00 88.38 81 PHE A N 1
ATOM 652 C CA . PHE A 1 81 ? -10.787 2.575 -2.100 1.00 88.38 81 PHE A CA 1
ATOM 653 C C . PHE A 1 81 ? -11.667 2.031 -3.223 1.00 88.38 81 PHE A C 1
ATOM 655 O O . PHE A 1 81 ? -11.746 0.824 -3.447 1.00 88.38 81 PHE A O 1
ATOM 662 N N . THR A 1 82 ? -12.297 2.949 -3.944 1.00 79.19 82 THR A N 1
ATOM 663 C CA . THR A 1 82 ? -12.985 2.668 -5.200 1.00 79.19 82 THR A CA 1
ATOM 664 C C . THR A 1 82 ? -12.162 3.306 -6.316 1.00 79.19 82 THR A C 1
ATOM 666 O O . THR A 1 82 ? -11.967 4.522 -6.272 1.00 79.19 82 THR A O 1
ATOM 669 N N . PRO A 1 83 ? -11.633 2.531 -7.277 1.00 71.44 83 PRO A N 1
ATOM 670 C CA . PRO A 1 83 ? -10.988 3.112 -8.446 1.00 71.44 83 PRO A CA 1
ATOM 671 C C . PRO A 1 83 ? -12.047 3.837 -9.289 1.00 71.44 83 PRO A C 1
ATOM 673 O O . PRO A 1 83 ? -13.076 3.240 -9.606 1.00 71.44 83 PRO A O 1
ATOM 676 N N . ASP A 1 84 ? -11.799 5.112 -9.593 1.00 61.31 84 ASP A N 1
ATOM 677 C CA . ASP A 1 84 ? -12.581 5.906 -10.556 1.00 61.31 84 ASP A CA 1
ATOM 678 C C . ASP A 1 84 ? -12.283 5.470 -12.002 1.00 61.31 84 ASP A C 1
ATOM 680 O O . ASP A 1 84 ? -11.108 5.108 -12.281 1.00 61.31 84 ASP A O 1
#

Radius of gyration: 12.17 Å; chains: 1; bounding box: 30×26×27 Å